Protein AF-A0A7X3PR42-F1 (afdb_monomer_lite)

pLDDT: mean 80.25, std 14.3, range [41.84, 91.31]

Structure (mmCIF, N/CA/C/O backbone):
data_AF-A0A7X3PR42-F1
#
_entry.id   AF-A0A7X3PR42-F1
#
loop_
_atom_site.group_PDB
_atom_site.id
_atom_site.type_symbol
_atom_site.label_atom_id
_atom_site.label_alt_id
_atom_site.label_comp_id
_atom_site.label_asym_id
_atom_site.label_entity_id
_atom_site.label_seq_id
_atom_site.pdbx_PDB_ins_code
_atom_site.Cartn_x
_atom_site.Cartn_y
_atom_site.Cartn_z
_atom_site.occupancy
_atom_site.B_iso_or_equiv
_atom_site.auth_seq_id
_atom_site.auth_comp_id
_atom_site.auth_asym_id
_atom_site.auth_atom_id
_atom_site.pdbx_PDB_model_num
ATOM 1 N N . LEU A 1 1 ? 17.836 0.088 -26.758 1.00 45.59 1 LEU A N 1
ATOM 2 C CA . LEU A 1 1 ? 17.957 0.123 -25.288 1.00 45.59 1 LEU A CA 1
ATOM 3 C C . LEU A 1 1 ? 16.556 0.396 -24.764 1.00 45.59 1 LEU A C 1
ATOM 5 O O . LEU A 1 1 ? 16.101 1.527 -24.814 1.00 45.59 1 LEU A O 1
ATOM 9 N N . CYS A 1 2 ? 15.789 -0.676 -24.581 1.00 41.84 2 CYS A N 1
ATOM 10 C CA . CYS A 1 2 ? 14.335 -0.606 -24.509 1.00 41.84 2 CYS A CA 1
ATOM 11 C C . CYS A 1 2 ? 13.915 -0.282 -23.075 1.00 41.84 2 CYS A C 1
ATOM 13 O O . CYS A 1 2 ? 14.221 -1.040 -22.159 1.00 41.84 2 CYS A O 1
ATOM 15 N N . ASP A 1 3 ? 13.229 0.846 -22.931 1.00 50.34 3 ASP A N 1
ATOM 16 C CA . ASP A 1 3 ? 12.641 1.456 -21.733 1.00 50.34 3 ASP A CA 1
ATOM 17 C C . ASP A 1 3 ? 11.491 0.598 -21.140 1.00 50.34 3 ASP A C 1
ATOM 19 O O . ASP A 1 3 ? 10.380 1.071 -20.898 1.00 50.34 3 ASP A O 1
ATOM 23 N N . ILE A 1 4 ? 11.716 -0.712 -20.980 1.00 52.59 4 ILE A N 1
ATOM 24 C CA . ILE A 1 4 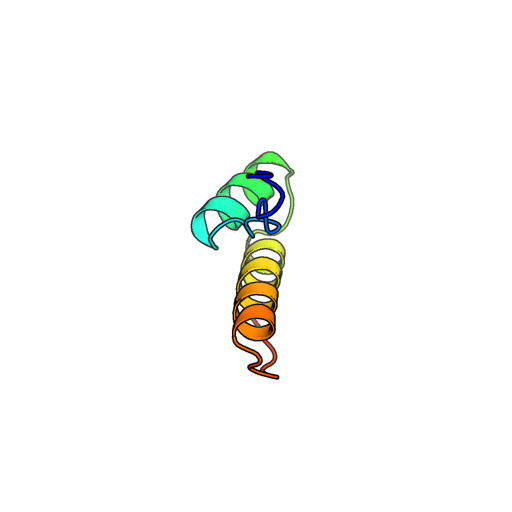? 10.725 -1.680 -20.469 1.00 52.59 4 ILE A CA 1
ATOM 25 C C . ILE A 1 4 ? 10.867 -1.868 -18.948 1.00 52.59 4 ILE A C 1
ATOM 27 O O . ILE A 1 4 ? 10.003 -2.462 -18.312 1.00 52.59 4 ILE A O 1
ATOM 31 N N . GLU A 1 5 ? 11.847 -1.225 -18.310 1.00 51.19 5 GLU A N 1
ATOM 32 C CA . GLU A 1 5 ? 11.906 -1.074 -16.848 1.00 51.19 5 GLU A CA 1
ATOM 33 C C . GLU A 1 5 ? 10.958 0.019 -16.326 1.00 51.19 5 GLU A C 1
ATOM 35 O O . GLU A 1 5 ? 11.196 0.657 -15.302 1.00 51.19 5 GLU A O 1
ATOM 40 N N . LYS A 1 6 ? 9.796 0.199 -16.961 1.00 50.03 6 LYS A N 1
ATOM 41 C CA . LYS A 1 6 ? 8.621 0.690 -16.231 1.00 50.03 6 LYS A CA 1
ATOM 42 C C . LYS A 1 6 ? 8.069 -0.463 -15.402 1.00 50.03 6 LYS A C 1
ATOM 44 O O . LYS A 1 6 ? 6.922 -0.878 -15.558 1.00 50.03 6 LYS A O 1
ATOM 49 N N . GLU A 1 7 ? 8.916 -0.958 -14.499 1.00 57.34 7 GLU A N 1
ATOM 50 C CA . GLU A 1 7 ? 8.486 -1.611 -13.276 1.00 57.34 7 GLU A CA 1
ATOM 51 C C . GLU A 1 7 ? 7.288 -0.824 -12.765 1.00 57.34 7 GLU A C 1
ATOM 53 O O . GLU A 1 7 ? 7.348 0.408 -12.677 1.00 57.34 7 GLU A O 1
ATOM 58 N N . ARG A 1 8 ? 6.176 -1.518 -12.509 1.00 54.66 8 ARG A N 1
ATOM 59 C CA . ARG A 1 8 ? 4.998 -0.932 -11.872 1.00 54.66 8 ARG A CA 1
ATOM 60 C C . ARG A 1 8 ? 5.491 -0.140 -10.671 1.00 54.66 8 ARG A C 1
ATOM 62 O O . ARG A 1 8 ? 5.857 -0.713 -9.650 1.00 54.66 8 ARG A O 1
ATOM 69 N N . ARG A 1 9 ? 5.580 1.182 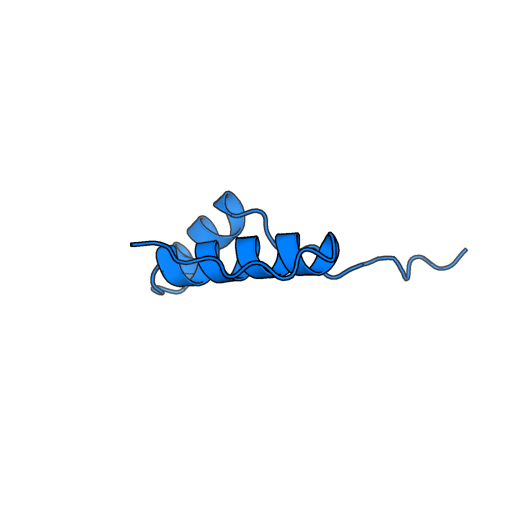-10.819 1.00 61.44 9 ARG A N 1
ATOM 70 C CA . ARG A 1 9 ? 6.107 2.048 -9.776 1.00 61.44 9 ARG A CA 1
ATOM 71 C C . ARG A 1 9 ? 4.990 2.159 -8.765 1.00 61.44 9 ARG A C 1
ATOM 73 O O . ARG A 1 9 ? 4.132 3.032 -8.892 1.00 61.44 9 ARG A O 1
ATOM 80 N N . ILE A 1 10 ? 4.968 1.205 -7.838 1.00 64.31 10 ILE A N 1
ATOM 81 C CA . ILE A 1 10 ? 4.023 1.172 -6.734 1.00 64.31 10 ILE A CA 1
ATOM 82 C C . ILE A 1 10 ? 4.010 2.574 -6.138 1.00 64.31 10 ILE A C 1
ATOM 84 O O . ILE A 1 10 ? 5.084 3.121 -5.842 1.00 64.31 10 ILE A O 1
ATOM 88 N N . PRO A 1 11 ? 2.839 3.221 -6.051 1.00 68.12 11 PRO A N 1
ATOM 89 C CA . PRO A 1 11 ? 2.771 4.530 -5.439 1.00 68.12 11 PRO A CA 1
ATOM 90 C C . PRO A 1 11 ? 3.346 4.416 -4.027 1.00 68.12 11 PRO A C 1
ATOM 92 O O . PRO A 1 11 ? 3.022 3.490 -3.290 1.00 68.12 11 PRO A O 1
ATOM 95 N N . SER A 1 12 ? 4.214 5.354 -3.644 1.00 80.88 12 SER A N 1
ATOM 96 C CA . SER A 1 12 ? 4.642 5.462 -2.250 1.00 80.88 12 SER A CA 1
ATOM 97 C C . SER A 1 12 ? 3.413 5.524 -1.333 1.00 80.88 12 SER A C 1
ATOM 99 O O . SER A 1 12 ? 2.372 6.018 -1.776 1.00 80.88 12 SER A O 1
ATOM 101 N N . PRO A 1 13 ? 3.492 5.087 -0.067 1.00 84.50 13 PRO A N 1
ATOM 102 C CA . PRO A 1 13 ? 2.344 5.104 0.841 1.00 84.50 13 PRO A CA 1
ATOM 103 C C . PRO A 1 13 ? 1.659 6.482 0.899 1.00 84.50 13 PRO A C 1
ATOM 105 O O . PRO A 1 13 ? 0.439 6.570 0.824 1.00 84.5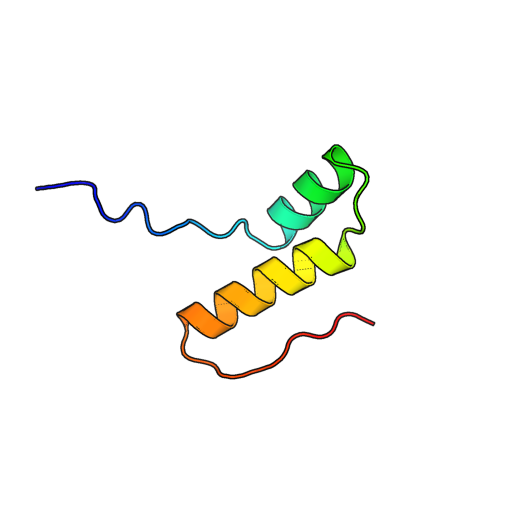0 13 PRO A O 1
ATOM 108 N N . SER A 1 14 ? 2.419 7.585 0.859 1.00 85.31 14 SER A N 1
ATOM 109 C CA . SER A 1 14 ? 1.846 8.940 0.760 1.00 85.31 14 SER A CA 1
ATOM 110 C C . SER A 1 14 ? 1.089 9.220 -0.546 1.00 85.31 14 SER A C 1
ATOM 112 O O . SER A 1 14 ? 0.157 10.020 -0.558 1.00 85.31 14 SER A O 1
ATOM 114 N N . ARG A 1 15 ? 1.489 8.618 -1.674 1.00 85.69 15 ARG A N 1
ATOM 115 C CA . ARG A 1 15 ? 0.726 8.685 -2.931 1.00 85.69 15 ARG A CA 1
ATOM 116 C C . ARG A 1 15 ? -0.509 7.794 -2.874 1.00 85.69 15 ARG A C 1
ATOM 118 O O . ARG A 1 15 ? -1.545 8.222 -3.366 1.00 85.69 15 ARG A O 1
ATOM 125 N N . ALA A 1 16 ? -0.411 6.615 -2.267 1.00 88.38 16 ALA A N 1
ATOM 126 C CA . ALA A 1 16 ? -1.537 5.707 -2.087 1.00 88.38 16 ALA A CA 1
ATOM 127 C C . ALA A 1 16 ? -2.645 6.351 -1.236 1.00 88.38 16 ALA A C 1
ATOM 129 O O . ALA A 1 16 ? -3.789 6.367 -1.671 1.00 88.38 16 ALA A O 1
ATOM 130 N N . ALA A 1 17 ? -2.294 7.009 -0.124 1.00 88.81 17 ALA A N 1
ATOM 131 C CA . ALA A 1 17 ? -3.230 7.790 0.694 1.00 88.81 17 ALA A CA 1
ATOM 132 C C . ALA A 1 17 ? -3.922 8.909 -0.112 1.00 88.81 17 ALA A C 1
ATOM 134 O O . ALA A 1 17 ? -5.144 9.019 -0.142 1.00 88.81 17 ALA A O 1
ATOM 135 N N . LYS A 1 18 ? -3.149 9.683 -0.890 1.00 89.44 18 LYS A N 1
ATOM 136 C CA . LYS A 1 18 ? -3.704 10.728 -1.773 1.00 89.44 18 LYS A CA 1
ATOM 137 C C . LYS A 1 18 ? -4.642 10.183 -2.851 1.00 89.44 18 LYS A C 1
ATOM 139 O O . LYS A 1 18 ? -5.544 10.898 -3.276 1.00 89.44 18 LYS A O 1
ATOM 144 N N . ILE A 1 19 ? -4.391 8.975 -3.352 1.00 86.81 19 ILE A N 1
ATOM 145 C CA . ILE A 1 19 ? -5.252 8.313 -4.338 1.00 86.81 19 ILE A CA 1
ATOM 146 C C . ILE A 1 19 ? -6.524 7.811 -3.652 1.00 86.81 19 ILE A C 1
ATOM 148 O O . ILE A 1 19 ? -7.607 8.095 -4.148 1.00 86.81 19 ILE A O 1
ATOM 152 N N . ALA A 1 20 ? -6.404 7.169 -2.491 1.00 90.44 20 ALA A N 1
ATOM 153 C CA . ALA A 1 20 ? -7.534 6.700 -1.697 1.00 90.44 20 ALA A CA 1
ATOM 154 C C . ALA A 1 20 ? -8.504 7.838 -1.354 1.00 90.44 20 ALA A C 1
ATOM 156 O O . ALA A 1 20 ? -9.689 7.744 -1.661 1.00 90.44 20 ALA A O 1
ATOM 157 N N . GLY A 1 21 ? -7.985 8.974 -0.872 1.00 90.94 21 GLY A N 1
ATOM 158 C CA . GLY A 1 21 ? -8.800 10.157 -0.589 1.00 90.94 21 GLY A CA 1
ATOM 159 C C . GLY A 1 21 ? -9.499 10.742 -1.823 1.00 90.94 21 GLY A C 1
ATOM 160 O O . GLY A 1 21 ? -10.594 11.282 -1.709 1.00 90.94 21 GLY A O 1
ATOM 161 N N . LYS A 1 22 ? -8.915 10.604 -3.022 1.00 90.81 22 LYS A N 1
ATOM 162 C CA . LYS A 1 22 ? -9.568 11.003 -4.284 1.00 90.81 22 LYS A CA 1
ATOM 163 C C . LYS A 1 22 ? -10.617 10.003 -4.760 1.00 90.81 22 LYS A C 1
ATOM 165 O O . LYS A 1 22 ? -11.546 10.400 -5.454 1.00 90.81 22 LYS A O 1
ATOM 170 N N . LEU A 1 23 ? -10.435 8.726 -4.438 1.00 88.12 23 LEU A N 1
ATOM 171 C CA . LEU A 1 23 ? -11.344 7.643 -4.804 1.00 88.12 23 LEU A CA 1
ATOM 172 C C . LEU A 1 23 ? -12.485 7.461 -3.792 1.00 88.12 23 LEU A C 1
ATOM 174 O O . LEU A 1 23 ? -13.438 6.758 -4.101 1.00 88.12 23 LEU A O 1
ATOM 178 N N . GLY A 1 24 ? -12.411 8.104 -2.621 1.00 90.62 24 GLY A N 1
ATOM 179 C CA . GLY A 1 24 ? -13.369 7.897 -1.529 1.00 90.62 24 GLY A CA 1
ATOM 180 C C . GLY A 1 24 ? -13.172 6.563 -0.804 1.00 90.62 24 GLY A C 1
ATOM 181 O O . GLY A 1 24 ? -14.071 6.098 -0.112 1.00 90.62 24 GLY A O 1
ATOM 182 N N . GLU A 1 25 ? -12.001 5.954 -0.970 1.00 89.44 25 GLU A N 1
ATOM 183 C CA . GLU A 1 25 ? -11.647 4.654 -0.413 1.00 89.44 25 GLU A CA 1
ATOM 184 C C . GLU A 1 25 ? -10.858 4.810 0.898 1.00 89.44 25 GLU A C 1
ATOM 186 O O . GLU A 1 25 ? -10.213 5.842 1.118 1.00 89.44 25 GLU A O 1
ATOM 191 N N . PRO A 1 26 ? -10.839 3.782 1.766 1.00 88.88 26 PRO A N 1
ATOM 192 C CA . PRO A 1 26 ? -10.081 3.826 3.011 1.00 88.88 26 PRO A CA 1
ATOM 193 C C . PRO A 1 26 ? -8.572 3.941 2.754 1.00 88.88 26 PRO A C 1
ATOM 195 O O . PRO A 1 26 ? -7.949 3.057 2.160 1.00 88.88 26 PRO A O 1
ATOM 198 N N . GLU A 1 27 ? -7.962 5.020 3.254 1.00 90.56 27 GLU A N 1
ATOM 199 C CA . GLU A 1 27 ? -6.522 5.280 3.115 1.00 90.56 27 GLU A CA 1
ATOM 200 C C . GLU A 1 27 ? -5.675 4.133 3.673 1.00 90.56 27 GLU A C 1
ATOM 202 O O . GLU A 1 27 ? -4.682 3.746 3.060 1.00 90.56 27 GLU A O 1
ATOM 207 N N . SER A 1 28 ? -6.097 3.540 4.791 1.00 89.88 28 SER A N 1
ATOM 208 C CA . SER A 1 28 ? -5.438 2.400 5.432 1.00 89.88 28 SER A CA 1
ATOM 209 C C . SER A 1 28 ? -5.307 1.196 4.496 1.00 89.88 28 SER A C 1
ATOM 211 O O . SER A 1 28 ? -4.225 0.623 4.409 1.00 89.88 28 SER A O 1
ATOM 213 N N . PHE A 1 29 ? -6.340 0.861 3.720 1.00 89.38 29 PHE A N 1
ATOM 214 C CA . PHE A 1 29 ? -6.282 -0.244 2.756 1.00 89.38 29 PHE A CA 1
ATOM 215 C C . PHE A 1 29 ? -5.268 0.024 1.637 1.00 89.38 29 PHE A C 1
ATOM 217 O O . PHE A 1 29 ? -4.439 -0.824 1.303 1.00 89.38 29 PHE A O 1
ATOM 224 N N . TRP A 1 30 ? -5.291 1.233 1.078 1.00 89.06 30 TRP A N 1
ATOM 225 C CA . TRP A 1 30 ? -4.396 1.621 -0.012 1.00 89.06 30 TRP A CA 1
ATOM 226 C C . TRP A 1 30 ? -2.939 1.732 0.435 1.00 89.06 30 TRP A C 1
ATOM 228 O O . TRP A 1 30 ? -2.030 1.324 -0.291 1.00 89.06 30 TRP A O 1
ATOM 238 N N . VAL A 1 31 ? -2.704 2.258 1.636 1.00 89.56 31 VAL A N 1
ATOM 239 C CA . VAL A 1 31 ? -1.372 2.329 2.243 1.00 89.56 31 VAL A CA 1
ATOM 240 C C . VAL A 1 31 ? -0.862 0.925 2.570 1.00 89.56 31 VAL A C 1
ATOM 242 O O . VAL A 1 31 ? 0.284 0.616 2.247 1.00 89.56 31 VAL 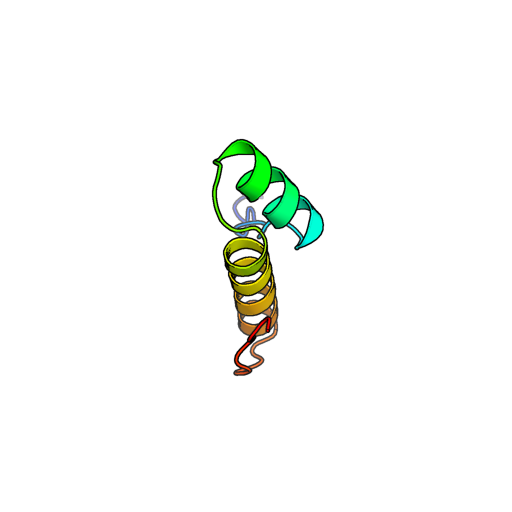A O 1
ATOM 245 N N . GLN A 1 32 ? -1.706 0.056 3.133 1.00 91.31 32 GLN A N 1
ATOM 246 C CA . GLN A 1 32 ? -1.370 -1.343 3.401 1.00 91.31 32 GLN A CA 1
ATOM 247 C C . GLN A 1 32 ? -0.977 -2.071 2.114 1.00 91.31 32 GLN A C 1
ATOM 249 O O . GLN A 1 32 ? 0.066 -2.719 2.078 1.00 91.31 32 GLN A O 1
ATOM 254 N N . LEU A 1 33 ? -1.757 -1.912 1.042 1.00 88.38 33 LEU A N 1
ATOM 255 C CA . LEU A 1 33 ? -1.469 -2.503 -0.264 1.00 88.38 33 LEU A CA 1
ATOM 256 C C . LEU A 1 33 ? -0.127 -2.018 -0.827 1.00 88.38 33 LEU A C 1
ATOM 258 O O . LEU A 1 33 ? 0.674 -2.825 -1.296 1.00 88.38 33 LEU A O 1
ATOM 262 N N . ALA A 1 34 ? 0.141 -0.712 -0.746 1.00 88.81 34 ALA A N 1
ATOM 263 C CA . ALA A 1 34 ? 1.395 -0.133 -1.216 1.00 88.81 34 ALA A CA 1
ATOM 264 C C . ALA A 1 34 ? 2.612 -0.668 -0.442 1.00 88.81 34 ALA A C 1
ATOM 266 O O . ALA A 1 34 ? 3.626 -1.008 -1.047 1.00 88.81 34 ALA A O 1
ATOM 267 N N . LEU A 1 35 ? 2.510 -0.781 0.884 1.00 88.94 35 LEU A N 1
ATOM 268 C CA . LEU A 1 35 ? 3.568 -1.342 1.729 1.00 88.94 35 LEU A CA 1
ATOM 269 C C . LEU A 1 35 ? 3.762 -2.844 1.483 1.00 88.94 35 LEU A C 1
ATOM 271 O O . LEU A 1 35 ? 4.893 -3.315 1.395 1.00 88.94 35 LEU A O 1
ATOM 275 N N . GLN A 1 36 ? 2.667 -3.592 1.333 1.00 89.69 36 GLN A N 1
ATOM 276 C CA . GLN A 1 36 ? 2.698 -5.025 1.055 1.00 89.69 36 GLN A CA 1
ATOM 277 C C . GLN A 1 36 ? 3.428 -5.323 -0.257 1.00 89.69 36 GLN A C 1
ATOM 279 O O . GLN A 1 36 ? 4.179 -6.295 -0.340 1.00 89.69 36 GLN A O 1
ATOM 284 N N . ASP A 1 37 ? 3.217 -4.490 -1.274 1.00 87.38 37 ASP A N 1
ATOM 285 C CA . ASP A 1 37 ? 3.894 -4.628 -2.558 1.00 87.38 37 ASP A CA 1
ATOM 286 C C . ASP A 1 37 ? 5.386 -4.257 -2.467 1.00 87.38 37 ASP A C 1
ATOM 288 O O . ASP A 1 37 ? 6.234 -5.004 -2.953 1.00 87.38 37 ASP A O 1
ATOM 292 N N . MET A 1 38 ? 5.738 -3.194 -1.728 1.00 85.81 38 MET A N 1
ATOM 293 C CA . MET A 1 38 ? 7.146 -2.862 -1.453 1.00 85.81 38 MET A CA 1
ATOM 294 C C . MET A 1 38 ? 7.903 -4.018 -0.795 1.00 85.81 38 MET A C 1
ATOM 296 O O . MET A 1 38 ? 9.021 -4.326 -1.199 1.00 85.81 38 MET A O 1
ATOM 300 N N . LEU A 1 39 ? 7.293 -4.688 0.183 1.00 87.81 39 LEU A N 1
ATOM 301 C CA . LEU A 1 39 ? 7.907 -5.845 0.837 1.00 87.81 39 LEU A CA 1
ATOM 302 C C . LEU A 1 39 ? 8.074 -7.019 -0.132 1.00 87.81 39 LEU A C 1
ATOM 304 O O . LEU A 1 39 ? 9.133 -7.640 -0.161 1.00 87.81 39 LEU A O 1
ATOM 308 N N . ARG A 1 40 ? 7.075 -7.281 -0.985 1.00 85.69 40 ARG A N 1
ATOM 309 C CA . ARG A 1 40 ? 7.178 -8.313 -2.028 1.00 85.69 40 ARG A CA 1
ATOM 310 C C . ARG A 1 40 ? 8.305 -8.025 -3.014 1.00 85.69 40 ARG A C 1
ATOM 312 O O . ARG A 1 40 ? 8.999 -8.958 -3.407 1.00 85.69 40 ARG A O 1
ATOM 319 N N . LYS A 1 41 ? 8.513 -6.759 -3.383 1.00 84.31 41 LYS A N 1
ATOM 320 C CA . LYS A 1 41 ? 9.619 -6.346 -4.256 1.00 84.31 41 LYS A CA 1
ATOM 321 C C . LYS A 1 41 ? 10.986 -6.650 -3.637 1.00 84.31 41 LYS A C 1
ATOM 323 O O . LYS A 1 41 ? 11.878 -7.129 -4.328 1.00 84.31 41 LYS A O 1
ATOM 328 N N . GLU A 1 42 ? 11.115 -6.445 -2.332 1.00 86.38 42 GLU A N 1
ATOM 329 C CA . GLU A 1 42 ? 12.322 -6.762 -1.558 1.00 86.38 42 GLU A CA 1
ATOM 330 C C . GLU A 1 42 ? 12.449 -8.265 -1.228 1.00 86.38 42 GLU A C 1
ATOM 332 O O . GLU A 1 42 ? 13.335 -8.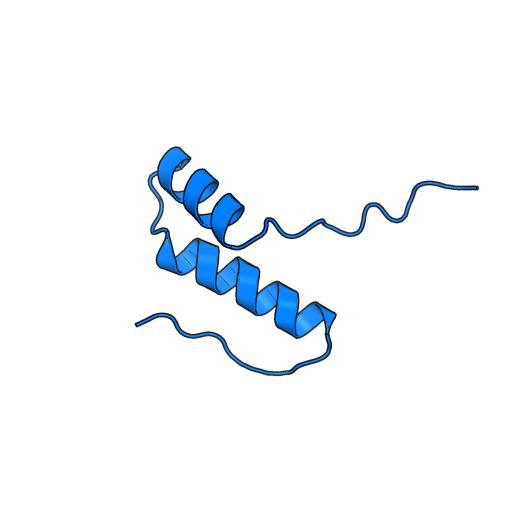661 -0.476 1.00 86.38 42 GLU A O 1
ATOM 337 N N . ASN A 1 43 ? 11.573 -9.127 -1.769 1.00 86.25 43 ASN A N 1
ATOM 338 C CA . ASN A 1 43 ? 11.467 -10.554 -1.426 1.00 86.25 43 ASN A CA 1
ATOM 339 C C . ASN A 1 43 ? 11.238 -10.816 0.077 1.00 86.25 43 ASN A C 1
ATOM 341 O O . ASN A 1 43 ? 11.508 -11.904 0.590 1.00 86.25 43 ASN A O 1
ATOM 345 N N . LEU A 1 44 ? 10.691 -9.833 0.791 1.00 85.69 44 LEU A N 1
ATOM 346 C CA . LEU A 1 44 ? 10.296 -9.957 2.185 1.00 85.69 44 LEU A CA 1
ATOM 347 C C . LEU A 1 44 ? 8.874 -10.512 2.245 1.00 85.69 44 LEU A C 1
ATOM 349 O O . LEU A 1 44 ? 7.899 -9.831 1.924 1.00 85.69 44 LEU A O 1
ATOM 353 N N . ASN A 1 45 ? 8.744 -11.757 2.698 1.00 84.44 45 ASN A N 1
ATOM 354 C CA . ASN A 1 45 ? 7.450 -12.423 2.844 1.00 84.44 45 ASN A CA 1
ATOM 355 C C . ASN A 1 45 ? 6.752 -12.032 4.162 1.00 84.44 45 ASN A C 1
ATOM 357 O O . ASN A 1 45 ? 6.394 -12.877 4.979 1.00 84.44 45 ASN A O 1
ATOM 361 N N . LEU A 1 46 ? 6.629 -10.726 4.390 1.00 86.75 46 LEU A N 1
ATOM 362 C CA . LEU A 1 46 ? 6.009 -10.130 5.568 1.00 86.75 46 LEU A CA 1
ATOM 363 C C . LEU A 1 46 ? 4.593 -9.660 5.225 1.00 86.75 46 LEU A C 1
ATOM 365 O O . LEU A 1 46 ? 4.341 -9.187 4.116 1.00 86.75 46 LEU A O 1
ATOM 369 N N . VAL A 1 47 ? 3.669 -9.778 6.177 1.00 87.38 47 VAL A N 1
ATOM 370 C CA . VAL A 1 47 ? 2.288 -9.297 6.031 1.00 87.38 47 VAL A CA 1
ATOM 371 C C . VAL A 1 47 ? 2.170 -7.931 6.693 1.00 87.38 47 VAL A C 1
ATOM 373 O O . VAL A 1 47 ? 2.504 -7.779 7.867 1.00 87.38 47 VAL A O 1
ATOM 376 N N . VAL A 1 48 ? 1.694 -6.938 5.944 1.00 87.94 48 VAL A N 1
ATOM 377 C CA . VAL A 1 48 ? 1.400 -5.607 6.485 1.00 87.94 48 VAL A CA 1
ATOM 378 C C . VAL A 1 48 ? -0.027 -5.599 6.997 1.00 87.94 48 VAL A C 1
ATOM 380 O O . VAL A 1 48 ? -0.941 -5.921 6.242 1.00 87.94 48 VAL A O 1
ATOM 383 N N . SER A 1 49 ? -0.217 -5.167 8.240 1.00 86.62 49 SER A N 1
ATOM 384 C CA . SER A 1 49 ? -1.527 -4.868 8.821 1.00 86.62 49 SER A CA 1
ATOM 385 C C . SER A 1 49 ? -1.489 -3.470 9.423 1.00 86.62 49 SER A C 1
ATOM 387 O O . SER A 1 49 ? -0.590 -3.163 10.205 1.00 86.62 49 SER A O 1
ATOM 389 N N . ILE A 1 50 ? -2.447 -2.625 9.043 1.00 82.88 50 ILE A N 1
ATOM 390 C CA . ILE A 1 50 ? -2.641 -1.290 9.617 1.00 82.88 50 ILE A CA 1
ATOM 391 C C . ILE A 1 50 ? -3.885 -1.378 10.500 1.00 82.88 50 ILE A C 1
ATOM 393 O O . ILE A 1 50 ? -4.950 -1.741 10.001 1.00 82.88 50 ILE A O 1
ATOM 397 N N . GLY A 1 51 ? -3.706 -1.146 11.801 1.00 75.50 51 GLY A N 1
ATOM 398 C CA . GLY A 1 51 ? -4.756 -1.204 12.825 1.00 75.50 51 GLY A CA 1
ATOM 399 C C . GLY A 1 51 ? -5.276 0.168 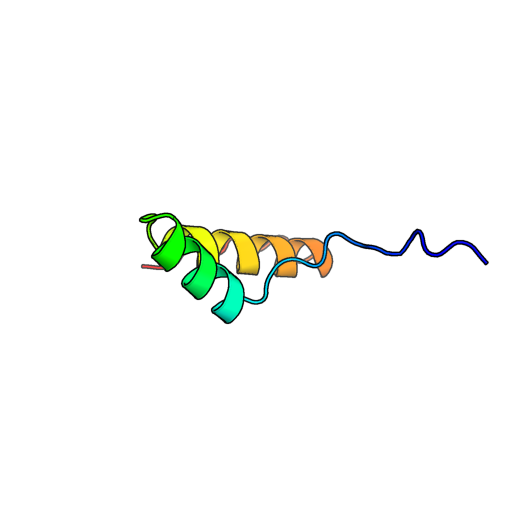13.213 1.00 75.50 51 GLY A C 1
ATOM 400 O O . GLY A 1 51 ? -4.531 1.153 13.006 1.00 75.50 51 GLY A O 1
#

Secondary structure (DSSP, 8-state):
---------PPPHHHHHHHHHHHT--HHHHHHHHHHHHHHHTT--PPP---

Sequence (51 aa):
LCDIEKERRIPSPSRAAKIAGKLGEPESFWVQLALQDMLRKENLNLVVSIG

Radius of gyration: 12.66 Å; chains: 1; bounding box: 31×23×38 Å

Foldseek 3Di:
DDPPPVPVPLPALVVQLVVCVVVVHDSQVSSQVSVCVVCVVVVNPDHDDDD